Protein AF-A0A4Y4DTQ7-F1 (afdb_monomer_lite)

Radius of gyration: 25.12 Å; chains: 1; bounding box: 67×16×74 Å

Organism: Cellulosimicrobium cellulans (NCBI:txid1710)

Structure (mmCIF, N/CA/C/O backbone):
data_AF-A0A4Y4DTQ7-F1
#
_entry.id   AF-A0A4Y4DTQ7-F1
#
loop_
_atom_site.group_PDB
_atom_site.id
_atom_site.type_symbol
_atom_site.label_atom_id
_atom_site.label_alt_id
_atom_site.label_comp_id
_atom_site.label_asym_id
_atom_site.label_entity_id
_atom_site.label_seq_id
_atom_site.pdbx_PDB_ins_code
_atom_site.Cartn_x
_atom_site.Cartn_y
_atom_site.Cartn_z
_atom_site.occupancy
_atom_site.B_iso_or_equiv
_atom_site.auth_seq_id
_atom_site.auth_comp_id
_atom_site.auth_asym_id
_atom_site.auth_atom_id
_atom_site.pdbx_PDB_model_num
ATOM 1 N N . MET A 1 1 ? 40.931 -0.185 -42.969 1.00 50.06 1 MET A N 1
ATOM 2 C CA . MET A 1 1 ? 40.966 0.129 -41.524 1.00 50.06 1 MET A CA 1
ATOM 3 C C . MET A 1 1 ? 39.546 0.499 -41.108 1.00 50.06 1 MET A C 1
ATOM 5 O O . MET A 1 1 ? 39.091 1.592 -41.408 1.00 50.06 1 MET A O 1
ATOM 9 N N . ARG A 1 2 ? 38.780 -0.492 -40.632 1.00 57.50 2 ARG A N 1
ATOM 10 C CA . ARG A 1 2 ? 37.314 -0.449 -40.497 1.00 57.50 2 ARG A CA 1
ATOM 11 C C . ARG A 1 2 ? 36.953 0.276 -39.199 1.00 57.50 2 ARG A C 1
ATOM 13 O O . ARG A 1 2 ? 37.407 -0.132 -38.136 1.00 57.50 2 ARG A O 1
ATOM 20 N N . SER A 1 3 ? 36.175 1.348 -39.299 1.00 60.25 3 SER A N 1
ATOM 21 C CA . SER A 1 3 ? 35.633 2.082 -38.157 1.00 60.25 3 SER A CA 1
ATOM 22 C C . SER A 1 3 ? 34.783 1.145 -37.299 1.00 60.25 3 SER A C 1
ATOM 24 O O . SER A 1 3 ? 33.728 0.681 -37.739 1.00 60.25 3 SER A O 1
ATOM 26 N N . HIS A 1 4 ? 35.246 0.855 -36.084 1.00 54.28 4 HIS A N 1
ATOM 27 C CA . HIS A 1 4 ? 34.424 0.218 -35.065 1.00 54.28 4 HIS A CA 1
ATOM 28 C C . HIS A 1 4 ? 33.387 1.241 -34.601 1.00 54.28 4 HIS A C 1
ATOM 30 O O . HIS A 1 4 ? 33.696 2.166 -33.853 1.00 54.28 4 HIS A O 1
ATOM 36 N N . SER A 1 5 ? 32.168 1.102 -35.123 1.00 55.59 5 SER A N 1
ATOM 37 C CA . SER A 1 5 ? 31.014 1.907 -34.751 1.00 55.59 5 SER A CA 1
ATOM 38 C C . SER A 1 5 ? 30.774 1.845 -33.247 1.00 55.59 5 SER A C 1
ATOM 40 O O . SER A 1 5 ? 30.396 0.823 -32.679 1.00 55.59 5 SER A O 1
ATOM 42 N N . THR A 1 6 ? 30.955 2.999 -32.626 1.00 67.06 6 THR A N 1
ATOM 43 C CA . THR A 1 6 ? 30.363 3.395 -31.358 1.00 67.06 6 THR A CA 1
ATOM 44 C C . THR A 1 6 ? 28.834 3.374 -31.485 1.00 67.06 6 THR A C 1
ATOM 46 O O . THR A 1 6 ? 28.242 4.320 -31.998 1.00 67.06 6 THR A O 1
ATOM 49 N N . SER A 1 7 ? 28.168 2.301 -31.058 1.00 54.00 7 SER A N 1
ATOM 50 C CA . SER A 1 7 ? 26.707 2.307 -30.863 1.00 54.00 7 SER A CA 1
ATOM 51 C C . SER A 1 7 ? 26.267 1.218 -29.883 1.00 54.00 7 SER A C 1
ATOM 53 O O . SER A 1 7 ? 25.428 0.377 -30.175 1.00 54.00 7 SER A O 1
ATOM 55 N N . VAL A 1 8 ? 26.894 1.192 -28.708 1.00 59.81 8 VAL A N 1
ATOM 56 C CA . VAL A 1 8 ? 26.388 0.415 -27.558 1.00 59.81 8 VAL A CA 1
ATOM 57 C C . VAL A 1 8 ? 25.998 1.351 -26.399 1.00 59.81 8 VAL A C 1
ATOM 59 O O . VAL A 1 8 ? 25.353 0.936 -25.449 1.00 59.81 8 VAL A O 1
ATOM 62 N N . GLY A 1 9 ? 26.315 2.651 -26.495 1.00 57.31 9 GLY A N 1
ATOM 63 C CA . GLY A 1 9 ? 26.131 3.631 -25.415 1.00 57.31 9 GLY A CA 1
ATOM 64 C C . GLY A 1 9 ? 24.803 4.398 -25.396 1.00 57.31 9 GLY A C 1
ATOM 65 O O . GLY A 1 9 ? 24.585 5.174 -24.476 1.00 57.31 9 GLY A O 1
ATOM 66 N N . THR A 1 10 ? 23.918 4.215 -26.380 1.00 58.84 10 THR A N 1
ATOM 67 C CA . THR A 1 10 ? 22.598 4.888 -26.440 1.00 58.84 10 THR A CA 1
ATOM 68 C C . THR A 1 10 ? 21.417 3.924 -26.341 1.00 58.84 10 THR A C 1
ATOM 70 O O . THR A 1 10 ? 20.274 4.361 -26.276 1.00 58.84 10 THR A O 1
ATOM 73 N N . ALA A 1 11 ? 21.681 2.616 -26.289 1.00 55.88 11 ALA A N 1
ATOM 74 C CA . ALA A 1 11 ? 20.680 1.582 -26.036 1.00 55.88 11 ALA A CA 1
ATOM 75 C C . ALA A 1 11 ? 20.420 1.365 -24.531 1.00 55.88 11 ALA A C 1
ATOM 77 O O . ALA A 1 11 ? 19.854 0.345 -24.156 1.00 55.88 11 ALA A O 1
ATOM 78 N N . LEU A 1 12 ? 20.819 2.317 -23.676 1.00 64.62 12 LEU A N 1
ATOM 79 C CA . LEU A 1 12 ? 20.189 2.510 -22.370 1.00 64.62 12 LEU A CA 1
ATOM 80 C C . LEU A 1 12 ? 18.798 3.073 -22.652 1.00 64.62 12 LEU A C 1
ATOM 82 O O . LEU A 1 12 ? 18.601 4.261 -22.909 1.00 64.62 12 LEU A O 1
ATOM 86 N N . SER A 1 13 ? 17.880 2.128 -22.784 1.00 70.19 13 SER A N 1
ATOM 87 C CA . SER A 1 13 ? 16.599 2.251 -23.442 1.00 70.19 13 SER A CA 1
ATOM 88 C C . SER A 1 13 ? 15.671 3.072 -22.563 1.00 70.19 13 SER A C 1
ATOM 90 O O . SER A 1 13 ? 15.599 2.843 -21.360 1.00 70.19 13 SER A O 1
ATOM 92 N N . LEU A 1 14 ? 14.885 3.982 -23.145 1.00 81.88 14 LEU A N 1
ATOM 93 C CA . LEU A 1 14 ? 13.806 4.673 -22.421 1.00 81.88 14 LEU A CA 1
ATOM 94 C C . LEU A 1 14 ? 12.936 3.693 -21.616 1.00 81.88 14 LEU A C 1
ATOM 96 O O . LEU A 1 14 ? 12.406 4.054 -20.574 1.00 81.88 14 LEU A O 1
ATOM 100 N N . LYS A 1 15 ? 12.832 2.440 -22.072 1.00 83.81 15 LYS A N 1
ATOM 101 C CA . LYS A 1 15 ? 12.173 1.352 -21.349 1.00 83.81 15 LYS A CA 1
ATOM 102 C C . LYS A 1 15 ? 12.794 1.073 -19.979 1.00 83.81 15 LYS A C 1
ATOM 104 O O . LYS A 1 15 ? 12.041 0.982 -19.020 1.00 83.81 15 LYS A O 1
ATOM 109 N N . ASP A 1 16 ? 14.115 0.981 -19.880 1.00 86.81 16 ASP A N 1
ATOM 110 C CA . ASP A 1 16 ? 14.816 0.657 -18.631 1.00 86.81 16 ASP A CA 1
ATOM 111 C C . ASP A 1 16 ? 14.613 1.782 -17.608 1.00 86.81 16 ASP A C 1
ATOM 113 O O . ASP A 1 16 ? 14.205 1.541 -16.474 1.00 86.81 16 ASP A O 1
ATOM 117 N N . VAL A 1 17 ? 14.737 3.036 -18.061 1.00 88.94 17 VAL A N 1
ATOM 118 C CA . VAL A 1 17 ? 14.464 4.225 -17.237 1.00 88.94 17 VAL A CA 1
ATOM 119 C C . VAL A 1 17 ? 13.009 4.253 -16.758 1.00 88.94 17 VAL A C 1
ATOM 121 O O . VAL A 1 17 ? 12.742 4.552 -15.595 1.00 88.94 17 VAL A O 1
ATOM 124 N N . LEU A 1 18 ? 12.048 3.931 -17.629 1.00 89.88 18 LEU A N 1
ATOM 125 C CA . LEU A 1 18 ? 10.632 3.882 -17.256 1.00 89.88 18 LEU A CA 1
ATOM 126 C C . LEU A 1 18 ? 10.338 2.770 -16.240 1.00 89.88 18 LEU A C 1
ATOM 128 O O . LEU A 1 18 ? 9.538 2.984 -15.327 1.00 89.88 18 LEU A O 1
ATOM 132 N N . VAL A 1 19 ? 10.978 1.605 -16.372 1.00 91.06 19 VAL A N 1
ATOM 133 C CA . VAL A 1 19 ? 10.831 0.488 -15.428 1.00 91.06 19 VAL A CA 1
ATOM 134 C C . VAL A 1 19 ? 11.408 0.852 -14.061 1.00 91.06 19 VAL A C 1
ATOM 136 O O . VAL A 1 19 ? 10.746 0.617 -13.048 1.00 91.06 19 VAL A O 1
ATOM 139 N N . ASP A 1 20 ? 12.573 1.499 -14.019 1.00 92.19 20 ASP A N 1
ATOM 140 C CA . ASP A 1 20 ? 13.179 1.974 -12.773 1.00 92.19 20 ASP A CA 1
ATOM 141 C C . ASP A 1 20 ? 12.295 3.009 -12.068 1.00 92.19 20 ASP A C 1
ATOM 143 O O . ASP A 1 20 ? 12.028 2.895 -10.868 1.00 92.19 20 ASP A O 1
ATOM 147 N N . VAL A 1 21 ? 11.767 3.986 -12.813 1.00 93.00 21 VAL A N 1
ATOM 148 C CA . VAL A 1 21 ? 10.836 4.989 -12.272 1.00 93.00 21 VAL A CA 1
ATOM 149 C C . VAL A 1 21 ? 9.575 4.321 -11.719 1.00 93.00 21 VAL A C 1
ATOM 151 O O . VAL A 1 21 ? 9.166 4.614 -10.593 1.00 93.00 21 VAL A O 1
ATOM 154 N N . LEU A 1 22 ? 8.975 3.389 -12.466 1.00 93.75 22 LEU A N 1
ATOM 155 C CA . LEU A 1 22 ? 7.790 2.653 -12.021 1.00 93.75 22 LEU A CA 1
ATOM 156 C C . LEU A 1 22 ? 8.070 1.848 -10.744 1.00 93.75 22 LEU A C 1
ATOM 158 O O . LEU A 1 22 ? 7.262 1.863 -9.813 1.00 93.75 22 LEU A O 1
ATOM 162 N N . ARG A 1 23 ? 9.226 1.182 -10.672 1.00 93.19 23 ARG A N 1
ATOM 163 C CA . ARG A 1 23 ? 9.657 0.426 -9.494 1.00 93.19 23 ARG A CA 1
ATOM 164 C C . ARG A 1 23 ? 9.766 1.320 -8.264 1.00 93.19 23 ARG A C 1
ATOM 166 O O . ARG A 1 23 ? 9.228 0.963 -7.217 1.00 93.19 23 ARG A O 1
ATOM 173 N N . ILE A 1 24 ? 10.410 2.480 -8.394 1.00 94.75 24 ILE A N 1
ATOM 174 C CA . ILE A 1 24 ? 10.566 3.450 -7.300 1.00 94.75 24 ILE A CA 1
ATOM 175 C C . ILE A 1 24 ? 9.195 3.917 -6.800 1.00 94.75 24 ILE A C 1
ATOM 177 O O . ILE A 1 24 ? 8.949 3.907 -5.594 1.00 94.75 24 ILE A O 1
ATOM 181 N N . ILE A 1 25 ? 8.280 4.266 -7.709 1.00 95.25 25 ILE A N 1
ATOM 182 C CA . ILE A 1 25 ? 6.922 4.704 -7.355 1.00 95.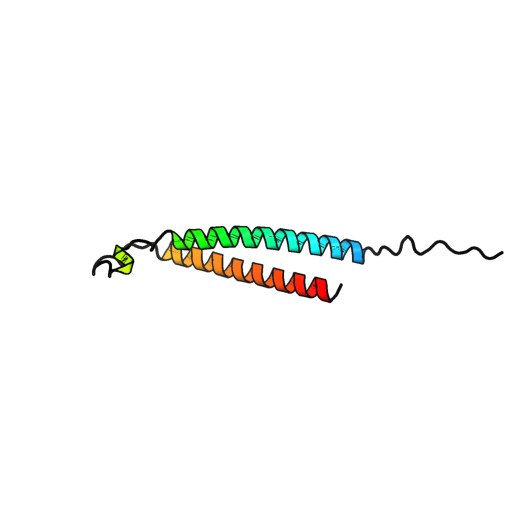25 25 ILE A CA 1
ATOM 183 C C . ILE A 1 25 ? 6.185 3.614 -6.570 1.00 95.25 25 ILE A C 1
ATOM 185 O O . ILE A 1 25 ? 5.641 3.888 -5.499 1.00 95.25 25 ILE A O 1
ATOM 189 N N . LEU A 1 26 ? 6.189 2.375 -7.0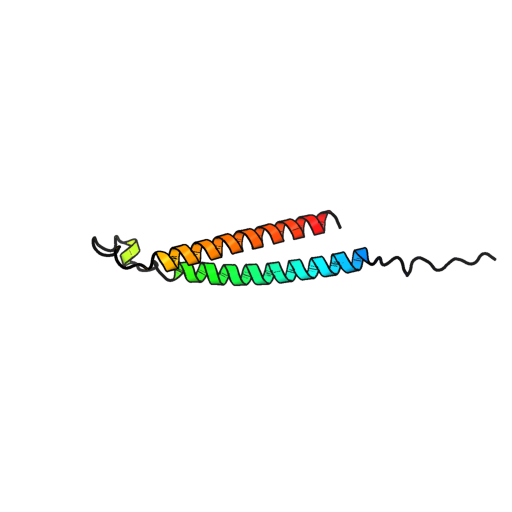67 1.00 92.88 26 LEU A N 1
ATOM 190 C CA . LEU A 1 26 ? 5.534 1.252 -6.397 1.00 92.88 26 LEU A CA 1
ATOM 191 C C . LEU A 1 26 ? 6.142 0.974 -5.014 1.00 92.88 26 LEU A C 1
ATOM 193 O O . LEU A 1 26 ? 5.415 0.669 -4.071 1.00 92.88 26 LEU A O 1
ATOM 197 N N . GLN A 1 27 ? 7.460 1.113 -4.869 1.00 94.56 27 GLN A N 1
ATOM 198 C CA . GLN A 1 27 ? 8.164 0.875 -3.611 1.00 94.56 27 GLN A CA 1
ATOM 199 C C . GLN A 1 27 ? 7.857 1.957 -2.564 1.00 94.56 27 GLN A C 1
ATOM 201 O O . GLN A 1 27 ? 7.582 1.630 -1.409 1.00 94.56 27 GLN A O 1
ATOM 206 N N . ILE A 1 28 ? 7.813 3.233 -2.969 1.00 96.00 28 ILE A N 1
ATOM 207 C CA . ILE A 1 28 ? 7.362 4.341 -2.109 1.00 96.00 28 ILE A CA 1
ATOM 208 C C . ILE A 1 28 ? 5.911 4.113 -1.675 1.00 96.00 28 ILE A C 1
ATOM 210 O O . ILE A 1 28 ? 5.585 4.234 -0.492 1.00 96.00 28 ILE A O 1
ATOM 214 N N . LEU A 1 29 ? 5.044 3.745 -2.620 1.00 93.25 29 LEU A N 1
ATOM 215 C CA . LEU A 1 29 ? 3.633 3.503 -2.347 1.00 93.25 29 LEU A CA 1
ATOM 216 C C . LEU A 1 29 ? 3.437 2.325 -1.381 1.00 93.25 29 LEU A C 1
ATOM 218 O O . LEU A 1 29 ? 2.607 2.415 -0.477 1.00 93.25 29 LEU A O 1
ATOM 222 N N . LEU A 1 30 ? 4.232 1.260 -1.502 1.00 94.38 30 LEU A N 1
ATOM 223 C CA . LEU A 1 30 ? 4.223 0.117 -0.586 1.00 94.38 30 LEU A CA 1
ATOM 224 C C . LEU A 1 30 ? 4.606 0.514 0.844 1.00 94.38 30 LEU A C 1
ATOM 226 O O . LEU A 1 30 ? 3.921 0.133 1.793 1.00 94.38 30 LEU A O 1
ATOM 230 N N . VAL A 1 31 ? 5.671 1.302 1.014 1.00 95.56 31 VAL A N 1
ATOM 231 C CA . VAL A 1 31 ? 6.113 1.754 2.344 1.00 95.56 31 VAL A CA 1
ATOM 232 C C . VAL A 1 31 ? 5.064 2.667 2.983 1.00 95.56 31 VAL A C 1
ATOM 234 O O . VAL A 1 31 ? 4.693 2.458 4.140 1.00 95.56 31 VAL A O 1
ATOM 237 N N . LEU A 1 32 ? 4.532 3.633 2.226 1.00 94.69 32 LEU A N 1
ATOM 238 C CA . LEU A 1 32 ? 3.485 4.539 2.706 1.00 94.69 32 LEU A CA 1
ATOM 239 C C . LEU A 1 32 ? 2.219 3.783 3.113 1.00 94.69 32 LEU A C 1
ATOM 241 O O . LEU A 1 32 ? 1.703 3.990 4.211 1.00 94.69 32 LEU A O 1
ATOM 245 N N . THR A 1 33 ? 1.732 2.884 2.256 1.00 91.12 33 THR A N 1
ATOM 246 C CA . THR A 1 33 ? 0.526 2.096 2.544 1.00 91.12 33 THR A CA 1
ATOM 247 C C . THR A 1 33 ? 0.733 1.152 3.726 1.00 91.12 33 THR A C 1
ATOM 249 O O . THR A 1 33 ? -0.172 1.037 4.547 1.00 91.12 33 THR A O 1
ATOM 252 N N . SER A 1 34 ? 1.921 0.563 3.897 1.00 91.06 34 SER A N 1
ATOM 253 C CA . SER A 1 34 ? 2.258 -0.271 5.061 1.00 91.06 34 SER A CA 1
ATOM 254 C C . SER A 1 34 ? 2.253 0.521 6.376 1.00 91.06 34 SER A C 1
ATOM 256 O O . SER A 1 34 ? 1.693 0.067 7.378 1.00 91.06 34 SER A O 1
ATOM 258 N N . GLY A 1 35 ? 2.859 1.713 6.391 1.00 92.75 35 GLY A N 1
ATOM 259 C CA . GLY A 1 35 ? 2.861 2.585 7.570 1.00 92.75 35 GLY A CA 1
ATOM 260 C C . GLY A 1 35 ? 1.452 3.062 7.927 1.00 92.75 35 GLY A C 1
ATOM 261 O O . GLY A 1 35 ? 1.040 2.993 9.086 1.00 92.75 35 GLY A O 1
ATOM 262 N N . PHE A 1 36 ? 0.679 3.462 6.915 1.00 90.94 36 PHE A N 1
ATOM 263 C CA . PHE A 1 36 ? -0.708 3.882 7.084 1.00 90.94 36 PHE A CA 1
ATOM 264 C C . PHE A 1 36 ? -1.589 2.739 7.606 1.00 90.94 36 PHE A C 1
ATOM 266 O O . PHE A 1 36 ? -2.285 2.917 8.600 1.00 90.94 36 PHE A O 1
ATOM 273 N N . LEU A 1 37 ? -1.499 1.537 7.022 1.00 90.12 37 LEU A N 1
ATOM 274 C CA . LEU A 1 37 ? -2.201 0.341 7.506 1.00 90.12 37 LEU A CA 1
ATOM 275 C C . LEU A 1 37 ? -1.876 0.027 8.963 1.00 90.12 37 LEU A C 1
ATOM 277 O O . LEU A 1 37 ? -2.782 -0.278 9.732 1.00 90.12 37 LEU A O 1
ATOM 281 N N . THR A 1 38 ? -0.610 0.146 9.361 1.00 90.62 38 THR A N 1
ATOM 282 C CA . THR A 1 38 ? -0.200 -0.083 10.753 1.00 90.62 38 THR A CA 1
ATOM 283 C C . THR A 1 38 ? -0.904 0.893 11.701 1.00 90.62 38 THR A C 1
ATOM 285 O O . THR A 1 38 ? -1.500 0.463 12.687 1.00 90.62 38 THR A O 1
ATOM 288 N N . LEU A 1 39 ? -0.923 2.191 11.375 1.00 89.38 39 LEU A N 1
ATOM 289 C CA . LEU A 1 39 ? -1.669 3.203 12.138 1.00 89.38 39 LEU A CA 1
ATOM 290 C C . LEU A 1 39 ? -3.174 2.908 12.180 1.00 89.38 39 LEU A C 1
ATOM 292 O O . LEU A 1 39 ? -3.789 2.964 13.247 1.00 89.38 39 LEU A O 1
ATOM 296 N N . LEU A 1 40 ? -3.764 2.559 11.034 1.00 86.88 40 LEU A N 1
ATOM 297 C CA . LEU A 1 40 ? -5.187 2.238 10.915 1.00 86.88 40 LEU A CA 1
ATOM 298 C C . LEU A 1 40 ? -5.560 1.033 11.779 1.00 86.88 40 LEU A C 1
ATOM 300 O O . LEU A 1 40 ? -6.572 1.069 12.477 1.00 86.88 40 LEU A O 1
ATOM 304 N N . VAL A 1 41 ? -4.741 -0.018 11.776 1.00 86.25 41 VAL A N 1
ATOM 305 C CA . VAL A 1 41 ? -4.950 -1.220 12.593 1.00 86.25 41 VAL A CA 1
ATOM 306 C C . VAL A 1 41 ? -4.788 -0.912 14.082 1.00 86.25 41 VAL A C 1
ATOM 308 O O . VAL A 1 41 ? -5.598 -1.373 14.885 1.00 86.25 41 VAL A O 1
ATOM 311 N N . LEU A 1 42 ? -3.808 -0.093 14.477 1.00 86.00 42 LEU A N 1
ATOM 312 C CA . LEU A 1 42 ? -3.661 0.321 15.878 1.00 86.00 42 LEU A CA 1
ATOM 313 C C . LEU A 1 42 ? -4.874 1.119 16.370 1.00 86.00 42 LEU A C 1
ATOM 315 O O . LEU A 1 42 ? -5.349 0.890 17.482 1.00 86.00 42 LEU A O 1
ATOM 319 N N . MET A 1 43 ? -5.443 1.972 15.519 1.00 84.12 43 MET A N 1
ATOM 320 C CA . MET A 1 43 ? -6.675 2.700 15.825 1.00 84.12 43 MET A CA 1
ATOM 321 C C . MET A 1 43 ? -7.884 1.765 16.047 1.00 84.12 43 MET A C 1
ATOM 323 O O . MET A 1 43 ? -8.784 2.121 16.803 1.00 84.1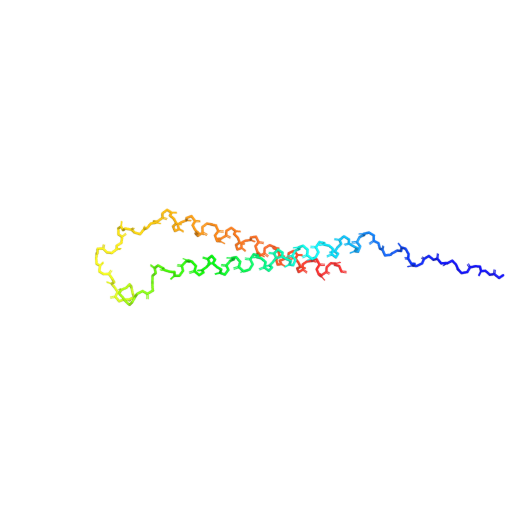2 43 MET A O 1
ATOM 327 N N . HIS A 1 44 ? -7.888 0.542 15.490 1.00 75.94 44 HIS A N 1
ATOM 328 C CA . HIS A 1 44 ? -8.915 -0.474 15.789 1.00 75.94 44 HIS A CA 1
ATOM 329 C C . HIS A 1 44 ? -8.758 -1.104 17.187 1.00 75.94 44 HIS A C 1
ATOM 331 O O . HIS A 1 44 ? -9.738 -1.578 17.758 1.00 75.94 44 HIS A O 1
ATOM 337 N N . LYS A 1 45 ? -7.548 -1.126 17.767 1.00 61.59 45 LYS A N 1
ATOM 338 C CA . LYS A 1 45 ? -7.266 -1.758 19.073 1.00 61.59 45 LYS A CA 1
ATOM 339 C C . LYS A 1 45 ? -7.610 -0.880 20.282 1.00 61.59 45 LYS A C 1
ATOM 341 O O . LYS A 1 45 ? -7.651 -1.391 21.397 1.00 61.59 45 LYS A O 1
ATOM 346 N N . GLY A 1 46 ? -7.906 0.404 20.083 1.00 61.75 46 GLY A N 1
ATOM 347 C CA . GLY A 1 46 ? -8.156 1.357 21.171 1.00 61.75 46 GLY A CA 1
ATOM 348 C C . GLY A 1 46 ? -9.469 1.184 21.951 1.00 61.75 46 GLY A C 1
ATOM 349 O O . GLY A 1 46 ? -9.678 1.931 22.901 1.00 61.75 46 GLY A O 1
ATOM 350 N N . LYS A 1 47 ? -10.363 0.248 21.583 1.00 62.62 47 LYS A N 1
ATOM 351 C CA . LYS A 1 47 ? -11.757 0.242 22.081 1.00 62.62 47 LYS A CA 1
ATOM 352 C C . LYS A 1 47 ? -12.261 -1.030 22.781 1.00 62.62 47 LYS A C 1
ATOM 354 O O . LYS A 1 47 ? -13.449 -1.100 23.062 1.00 62.62 47 LYS A O 1
ATOM 359 N N . GLY A 1 48 ? -11.403 -2.010 23.088 1.00 63.12 48 GLY A N 1
ATOM 360 C CA . GLY A 1 48 ? -11.846 -3.278 23.710 1.00 63.12 48 GLY A CA 1
ATOM 361 C C . GLY A 1 48 ? -10.809 -3.991 24.583 1.00 63.12 48 GLY A C 1
ATOM 362 O O . GLY A 1 48 ? -10.760 -5.216 24.603 1.00 63.12 48 GLY A O 1
ATOM 363 N N . GLY A 1 49 ? -9.916 -3.245 25.239 1.00 65.00 49 GLY A N 1
ATOM 364 C CA . GLY A 1 49 ? -8.768 -3.804 25.971 1.00 65.00 49 GLY A CA 1
ATOM 365 C C . GLY A 1 49 ? -8.923 -3.912 27.493 1.00 65.00 49 GLY A C 1
ATOM 366 O O . GLY A 1 49 ? -7.938 -4.191 28.170 1.00 65.00 49 GLY A O 1
ATOM 367 N N . GLY A 1 50 ? -10.100 -3.630 28.058 1.00 70.75 50 GLY A N 1
ATOM 368 C CA . GLY A 1 50 ? -10.303 -3.677 29.507 1.00 70.75 50 GLY A CA 1
ATOM 369 C C . GLY A 1 50 ? -10.533 -5.100 30.020 1.00 70.75 50 GLY A C 1
ATOM 370 O O . GLY A 1 50 ? -11.256 -5.872 29.396 1.00 70.75 50 GLY A O 1
ATOM 371 N N . LEU A 1 51 ? -10.006 -5.425 31.209 1.00 68.94 51 LEU A N 1
ATOM 372 C CA . LEU A 1 51 ? -10.295 -6.693 31.900 1.00 68.94 51 LEU A CA 1
ATOM 373 C C . LEU A 1 51 ? -11.811 -6.922 32.048 1.00 68.94 51 LEU A C 1
ATOM 375 O O . LEU A 1 51 ? -12.268 -8.046 31.914 1.00 68.94 51 LEU A O 1
ATOM 379 N N . SER A 1 52 ? -12.600 -5.858 32.234 1.00 69.81 52 SER A N 1
ATOM 380 C CA . SER A 1 52 ? -14.070 -5.910 32.277 1.00 69.81 52 SER A CA 1
ATOM 381 C C . SER A 1 52 ? -14.681 -6.528 31.016 1.00 69.81 52 SER A C 1
ATOM 383 O O . SER A 1 52 ? -15.513 -7.418 31.132 1.00 69.81 52 SER A O 1
ATOM 385 N N . ASP A 1 53 ? -14.248 -6.128 29.818 1.00 71.56 53 ASP A N 1
ATOM 386 C CA . ASP A 1 53 ? -14.777 -6.691 28.566 1.00 71.56 53 ASP A CA 1
ATOM 387 C C . ASP A 1 53 ? -14.314 -8.144 28.361 1.00 71.56 53 ASP A C 1
ATOM 389 O O . ASP A 1 53 ? -15.027 -8.946 27.762 1.00 71.56 53 ASP A O 1
ATOM 393 N N . MET A 1 54 ? -13.153 -8.510 28.921 1.00 70.81 54 MET A N 1
ATOM 394 C CA . MET A 1 54 ? -12.616 -9.878 28.893 1.00 70.81 54 MET A CA 1
ATOM 395 C C . MET A 1 54 ? -13.235 -10.802 29.960 1.00 70.81 54 MET A C 1
ATOM 397 O O . MET A 1 54 ? -13.259 -12.015 29.766 1.00 70.81 54 MET A O 1
ATOM 401 N N . PHE A 1 55 ? -13.763 -10.249 31.057 1.00 73.25 55 PHE A N 1
ATOM 402 C CA . PHE A 1 55 ? -14.396 -10.974 32.170 1.00 73.25 55 PHE A CA 1
ATOM 403 C C . PHE A 1 55 ? -15.932 -10.873 32.179 1.00 73.25 55 PHE A C 1
ATOM 405 O O . PHE A 1 55 ? -16.564 -11.113 33.205 1.00 73.25 55 PHE A O 1
ATOM 412 N N . GLY A 1 56 ? -16.554 -10.574 31.036 1.00 74.06 56 GLY A N 1
ATOM 413 C CA . GLY A 1 56 ? -18.014 -10.614 30.899 1.00 74.06 56 GLY A CA 1
ATOM 414 C C . GLY A 1 56 ? -18.713 -9.302 31.249 1.00 74.06 56 GLY A C 1
ATOM 415 O O . GLY A 1 56 ? -19.762 -9.323 31.893 1.00 74.06 56 GLY A O 1
ATOM 416 N N . GLY A 1 57 ? -18.128 -8.176 30.823 1.00 72.31 57 GLY A N 1
ATOM 417 C CA . GLY A 1 57 ? -18.630 -6.810 30.985 1.00 72.31 57 GLY A CA 1
ATOM 418 C C . GLY A 1 57 ? -20.149 -6.755 30.864 1.00 72.31 57 GLY A C 1
ATOM 419 O O . GLY A 1 57 ? -20.698 -7.017 29.798 1.00 72.31 57 GLY A O 1
ATOM 420 N N . GLY A 1 58 ? -20.800 -6.483 31.999 1.00 64.69 58 GLY A N 1
ATOM 421 C CA . GLY A 1 58 ? -22.170 -6.893 32.308 1.00 64.69 58 GLY A CA 1
ATOM 422 C C . GLY A 1 58 ? -23.255 -6.552 31.285 1.00 64.69 58 GLY A C 1
ATOM 423 O O . GLY A 1 58 ? -23.076 -5.738 30.386 1.00 64.69 58 GLY A O 1
ATOM 424 N N . ILE A 1 59 ? -24.425 -7.154 31.516 1.00 54.94 59 ILE A N 1
ATOM 425 C CA . ILE A 1 59 ? -25.684 -7.214 30.736 1.00 54.94 59 ILE A CA 1
ATOM 426 C C . ILE A 1 59 ? -26.196 -5.877 30.118 1.00 54.94 59 ILE A C 1
ATOM 428 O O . ILE A 1 59 ? -27.169 -5.878 29.373 1.00 54.94 59 ILE A O 1
ATOM 432 N N . SER A 1 60 ? -25.535 -4.740 30.348 1.00 55.53 60 SER A N 1
ATOM 433 C CA . SER A 1 60 ? -25.909 -3.401 29.862 1.00 55.53 60 SER A CA 1
ATOM 434 C C . SER A 1 60 ? -24.844 -2.695 28.987 1.00 55.53 60 SER A C 1
ATOM 436 O O . SER A 1 60 ? -25.040 -1.561 28.559 1.00 55.53 60 SER A O 1
ATOM 438 N N . SER A 1 61 ? -23.695 -3.314 28.695 1.00 55.47 61 SER A N 1
ATOM 439 C CA . SER A 1 61 ? -22.541 -2.623 28.076 1.00 55.47 61 SER A CA 1
ATOM 440 C C . SER A 1 61 ? -22.598 -2.446 26.542 1.00 55.47 61 SER A C 1
ATOM 442 O O . SER A 1 61 ? -21.744 -1.771 25.968 1.00 55.47 61 SER A O 1
ATOM 444 N N . SER A 1 62 ? -23.608 -2.979 25.844 1.00 55.47 62 SER A N 1
ATOM 445 C CA . SER A 1 62 ? -23.611 -3.076 24.371 1.00 55.47 62 SER A CA 1
ATOM 446 C C . SER A 1 62 ? -24.399 -2.002 23.599 1.00 55.47 62 SER A C 1
ATOM 448 O O . SER A 1 62 ? -24.498 -2.102 22.377 1.00 55.47 62 SER A O 1
ATOM 450 N N . VAL A 1 63 ? -24.939 -0.956 24.240 1.00 51.2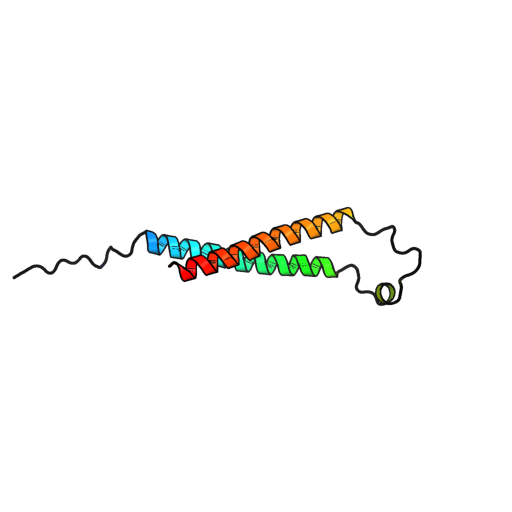8 63 VAL A N 1
ATOM 451 C CA . VAL A 1 63 ? -25.895 -0.039 23.562 1.00 51.28 63 VAL A CA 1
ATOM 452 C C . VAL A 1 63 ? -25.292 1.308 23.112 1.00 51.28 63 VAL A C 1
ATOM 454 O O . VAL A 1 63 ? -25.942 2.069 22.403 1.00 51.28 63 VAL A O 1
ATOM 457 N N . GLY A 1 64 ? -24.028 1.609 23.427 1.00 58.66 64 GLY A N 1
ATOM 458 C CA . GLY A 1 64 ? -23.442 2.937 23.147 1.00 58.66 64 GLY A CA 1
ATOM 459 C C . GLY A 1 64 ? -22.269 2.987 22.166 1.00 58.66 64 GLY A C 1
ATOM 460 O O . GLY A 1 64 ? -21.790 4.071 21.842 1.00 58.66 64 GLY A O 1
ATOM 461 N N . SER A 1 65 ? -21.758 1.844 21.708 1.00 58.31 65 SER A N 1
ATOM 462 C CA . SER A 1 65 ? -20.551 1.809 20.878 1.00 58.31 65 SER A CA 1
ATOM 463 C C . SER A 1 65 ? -20.867 2.280 19.457 1.00 58.31 65 SER A C 1
ATOM 465 O O . SER A 1 65 ? -21.703 1.693 18.778 1.00 58.31 65 SER A O 1
ATOM 467 N N . SER A 1 66 ? -20.197 3.347 19.019 1.00 60.31 66 SER A N 1
ATOM 468 C CA . SER A 1 66 ? -20.307 4.070 17.743 1.00 60.31 66 SER A CA 1
ATOM 469 C C . SER A 1 66 ? -20.199 3.190 16.480 1.00 60.31 66 SER A C 1
ATOM 471 O O . SER A 1 66 ? -19.256 3.317 15.697 1.00 60.31 66 SER A O 1
ATOM 473 N N . GLY A 1 67 ? -21.170 2.305 16.246 1.00 64.94 67 GLY A N 1
ATOM 474 C CA . GLY A 1 67 ? -21.095 1.257 15.229 1.00 64.94 67 GLY A CA 1
ATOM 475 C C . GLY A 1 67 ? -20.924 1.793 13.810 1.00 64.94 67 GLY A C 1
ATOM 476 O O . GLY A 1 67 ? -20.343 1.119 12.969 1.00 64.94 67 GLY A O 1
ATOM 477 N N . VAL A 1 68 ? -21.366 3.020 13.525 1.00 72.69 68 VAL A N 1
ATOM 478 C CA . VAL A 1 68 ? -21.171 3.646 12.208 1.00 72.69 68 VAL A CA 1
ATOM 479 C C . VAL A 1 68 ? -19.708 4.033 11.980 1.00 72.69 68 VAL A C 1
ATOM 481 O O . VAL A 1 68 ? -19.166 3.738 10.915 1.00 72.69 68 VAL A O 1
ATOM 484 N N . ALA A 1 69 ? -19.051 4.630 12.980 1.00 74.44 69 ALA A N 1
ATOM 485 C CA . ALA A 1 69 ? -17.639 4.999 12.893 1.00 74.44 69 ALA A CA 1
ATOM 486 C C . ALA A 1 69 ? -16.752 3.752 12.778 1.00 74.44 69 ALA A C 1
ATOM 488 O O . ALA A 1 69 ? -15.868 3.706 11.931 1.00 74.44 69 ALA A O 1
ATOM 489 N N . GLU A 1 70 ? -17.056 2.706 13.546 1.00 79.62 70 GLU A N 1
ATOM 490 C CA . GLU A 1 70 ? -16.333 1.428 13.510 1.00 79.62 70 GLU A CA 1
ATOM 491 C C . GLU A 1 70 ? -16.474 0.706 12.170 1.00 79.62 70 GLU A C 1
ATOM 493 O O . GLU A 1 70 ? -15.493 0.263 11.574 1.00 79.62 70 GLU A O 1
ATOM 498 N N . ARG A 1 71 ? -17.704 0.630 11.650 1.00 82.38 71 ARG A N 1
ATOM 499 C CA . ARG A 1 71 ? -17.968 0.014 10.347 1.00 82.38 71 ARG A CA 1
ATOM 500 C C . ARG A 1 71 ? -17.290 0.786 9.219 1.00 82.38 71 ARG A C 1
ATOM 502 O O . ARG A 1 71 ? -16.855 0.158 8.258 1.00 82.38 71 ARG A O 1
ATOM 509 N N . ASN A 1 72 ? -17.211 2.114 9.315 1.00 86.81 72 ASN A N 1
ATOM 510 C CA . ASN A 1 72 ? -16.518 2.933 8.323 1.00 86.81 72 ASN A CA 1
ATOM 511 C C . ASN A 1 72 ? -14.996 2.720 8.395 1.00 86.81 72 ASN A C 1
ATOM 513 O O . ASN A 1 72 ? -14.377 2.407 7.380 1.00 86.81 72 ASN A O 1
ATOM 517 N N . LEU A 1 73 ? -14.418 2.759 9.601 1.00 85.81 73 LEU A N 1
ATOM 518 C CA . LEU A 1 73 ? -12.994 2.501 9.833 1.00 85.81 73 LEU A CA 1
ATOM 519 C C . LEU A 1 73 ? -12.557 1.154 9.240 1.00 85.81 73 LEU A C 1
ATOM 521 O O . LEU A 1 73 ? -11.575 1.090 8.505 1.00 85.81 73 LEU A O 1
ATOM 525 N N . ASN A 1 74 ? -13.339 0.100 9.492 1.00 89.12 74 ASN A N 1
ATOM 526 C CA . ASN A 1 74 ? -13.053 -1.238 8.989 1.00 89.12 74 ASN A CA 1
ATOM 527 C C . ASN A 1 74 ? -13.097 -1.297 7.454 1.00 89.12 74 ASN A C 1
ATOM 529 O O . ASN A 1 74 ? -12.225 -1.898 6.832 1.00 89.12 74 ASN A O 1
ATOM 533 N N . ARG A 1 75 ? -14.076 -0.637 6.816 1.00 91.19 75 ARG A N 1
ATOM 534 C CA . ARG A 1 75 ? -14.151 -0.580 5.344 1.00 91.19 75 ARG A CA 1
ATOM 535 C C . ARG A 1 75 ? -12.936 0.117 4.744 1.00 91.19 75 ARG A C 1
ATOM 537 O O . ARG A 1 75 ? -12.387 -0.384 3.767 1.00 91.19 75 ARG A O 1
ATOM 544 N N . ILE A 1 76 ? -12.508 1.235 5.332 1.00 90.75 76 ILE A N 1
ATOM 545 C CA . ILE A 1 76 ? -11.324 1.969 4.873 1.00 90.75 76 ILE A CA 1
ATOM 546 C C . ILE A 1 76 ? -10.073 1.098 5.038 1.00 90.75 76 ILE A C 1
ATOM 548 O O . ILE A 1 76 ? -9.308 0.962 4.086 1.00 90.75 76 ILE A O 1
ATOM 552 N N . THR A 1 77 ? -9.889 0.442 6.187 1.00 91.81 77 THR A N 1
ATOM 553 C CA . THR A 1 77 ? -8.741 -0.451 6.414 1.00 91.81 77 THR A CA 1
ATOM 554 C C . THR A 1 77 ? -8.711 -1.611 5.430 1.00 91.81 77 THR A C 1
ATOM 556 O O . THR A 1 77 ? -7.660 -1.882 4.857 1.00 91.81 77 THR A O 1
ATOM 559 N N . VAL A 1 78 ? -9.846 -2.274 5.187 1.00 93.56 78 VAL A N 1
ATOM 560 C CA . VAL A 1 78 ? -9.918 -3.379 4.219 1.00 93.56 78 VAL A CA 1
ATOM 561 C C . VAL A 1 78 ? -9.605 -2.887 2.805 1.00 93.56 78 VAL A C 1
ATOM 563 O O . VAL A 1 78 ? -8.825 -3.526 2.104 1.00 93.56 78 VAL A O 1
ATOM 566 N N . ALA A 1 79 ? -10.142 -1.736 2.392 1.00 93.12 79 ALA A N 1
ATOM 567 C CA . ALA A 1 79 ? -9.829 -1.152 1.090 1.00 93.12 79 ALA A CA 1
ATOM 568 C C . ALA A 1 79 ? -8.323 -0.864 0.941 1.00 93.12 79 ALA A C 1
ATOM 570 O O . ALA A 1 79 ? -7.718 -1.245 -0.060 1.00 93.12 79 ALA A O 1
ATOM 571 N N . PHE A 1 80 ? -7.695 -0.269 1.960 1.00 92.25 80 PHE A N 1
ATOM 572 C CA . PHE A 1 80 ? -6.250 -0.025 1.969 1.00 92.25 80 PHE A CA 1
ATOM 573 C C . PHE A 1 80 ? -5.428 -1.319 1.977 1.00 92.25 80 PHE A C 1
ATOM 575 O O . PHE A 1 80 ? -4.426 -1.396 1.270 1.00 92.25 80 PHE A O 1
ATOM 582 N N . ALA A 1 81 ? -5.854 -2.342 2.722 1.00 93.50 81 ALA A N 1
ATOM 583 C CA . ALA A 1 81 ? -5.189 -3.644 2.765 1.00 93.50 81 ALA A CA 1
ATOM 584 C C . ALA A 1 81 ? -5.185 -4.324 1.389 1.00 93.50 81 ALA A C 1
ATOM 586 O O . ALA A 1 81 ? -4.168 -4.884 0.982 1.00 93.50 81 ALA A O 1
ATOM 587 N N . LEU A 1 82 ? -6.293 -4.228 0.646 1.00 95.75 82 LEU A N 1
ATOM 588 C CA . LEU A 1 82 ? -6.380 -4.742 -0.721 1.00 95.75 82 LEU A CA 1
ATOM 589 C C . LEU A 1 82 ? -5.436 -3.995 -1.667 1.00 95.75 82 LEU A C 1
ATOM 591 O O . LEU A 1 82 ? -4.693 -4.636 -2.407 1.00 95.75 82 LEU A O 1
ATOM 595 N N . VAL A 1 83 ? -5.415 -2.658 -1.621 1.00 93.56 83 VAL A N 1
ATOM 596 C CA . VAL A 1 83 ? -4.491 -1.850 -2.439 1.00 93.56 83 VAL A CA 1
ATOM 597 C C . VAL A 1 83 ? -3.037 -2.204 -2.125 1.00 93.56 83 VAL A C 1
ATOM 599 O O . VAL A 1 83 ? -2.254 -2.452 -3.039 1.00 93.56 83 VAL A O 1
ATOM 602 N N . TRP A 1 84 ? -2.683 -2.295 -0.844 1.00 94.94 84 TRP A N 1
ATOM 603 C CA . TRP A 1 84 ? -1.348 -2.694 -0.398 1.00 94.94 84 TRP A CA 1
ATOM 604 C C . TRP A 1 84 ? -0.950 -4.083 -0.922 1.00 94.94 84 TRP A C 1
ATOM 606 O O . TRP A 1 84 ? 0.140 -4.243 -1.473 1.00 94.94 84 TRP A O 1
ATOM 616 N N . ALA A 1 85 ? -1.846 -5.071 -0.839 1.00 95.62 85 ALA A N 1
ATOM 617 C CA . ALA A 1 85 ? -1.594 -6.416 -1.355 1.00 95.62 85 ALA A CA 1
ATOM 618 C C . ALA A 1 85 ? -1.394 -6.431 -2.881 1.00 95.62 85 ALA A C 1
ATOM 620 O O . ALA A 1 85 ? -0.478 -7.086 -3.379 1.00 95.62 85 ALA A O 1
ATOM 621 N N . VAL A 1 86 ? -2.200 -5.673 -3.633 1.00 96.44 86 VAL A N 1
ATOM 622 C CA . VAL A 1 86 ? -2.043 -5.535 -5.092 1.00 96.44 86 VAL A CA 1
ATOM 623 C C . VAL A 1 86 ? -0.674 -4.953 -5.442 1.00 96.44 86 VAL A C 1
ATOM 625 O O . VAL A 1 86 ? -0.016 -5.442 -6.356 1.00 96.44 86 VAL A O 1
ATOM 628 N N . VAL A 1 87 ? -0.205 -3.952 -4.697 1.00 94.25 87 VAL A N 1
ATOM 629 C CA . VAL A 1 87 ? 1.097 -3.306 -4.934 1.00 94.25 87 VAL A CA 1
ATOM 630 C C . VAL A 1 87 ? 2.253 -4.276 -4.700 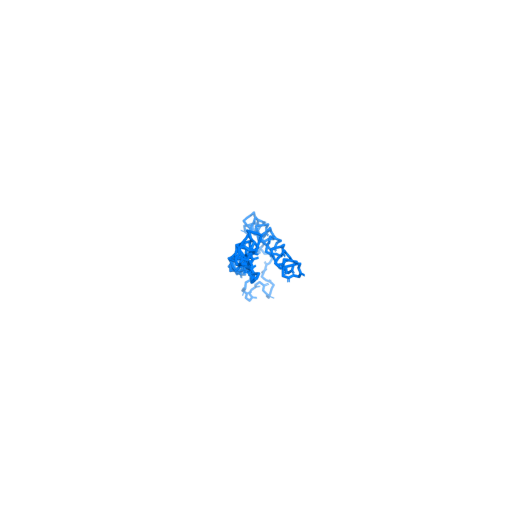1.00 94.25 87 VAL A C 1
ATOM 632 O O . VAL A 1 87 ? 3.194 -4.295 -5.492 1.00 94.25 87 VAL A O 1
ATOM 635 N N . ILE A 1 88 ? 2.164 -5.130 -3.674 1.00 94.31 88 ILE A N 1
ATOM 636 C CA . ILE A 1 88 ? 3.132 -6.215 -3.443 1.00 94.31 88 ILE A CA 1
ATOM 637 C C . ILE A 1 88 ? 3.189 -7.156 -4.646 1.00 94.31 88 ILE A C 1
ATOM 639 O O . ILE A 1 88 ? 4.275 -7.467 -5.135 1.00 94.31 88 ILE A O 1
ATOM 643 N N . VAL A 1 89 ? 2.029 -7.600 -5.138 1.00 96.06 89 VAL A N 1
ATOM 644 C CA . VAL A 1 89 ? 1.956 -8.516 -6.283 1.00 96.06 89 VAL A CA 1
ATOM 645 C C . VAL A 1 89 ? 2.526 -7.859 -7.540 1.00 96.06 89 VAL A C 1
ATOM 647 O O . VAL A 1 89 ? 3.332 -8.477 -8.231 1.00 96.06 89 VAL A O 1
ATOM 650 N N . LEU A 1 90 ? 2.170 -6.602 -7.820 1.00 92.62 90 LEU A N 1
ATOM 651 C CA . LEU A 1 90 ? 2.695 -5.854 -8.964 1.00 92.62 90 LEU A CA 1
ATOM 652 C C . LEU A 1 90 ? 4.216 -5.693 -8.899 1.00 92.62 90 LEU A C 1
ATOM 654 O O . LEU A 1 90 ? 4.881 -5.916 -9.907 1.00 92.62 90 LEU A O 1
ATOM 658 N N . LEU A 1 91 ? 4.774 -5.368 -7.729 1.00 92.50 91 LEU A N 1
ATOM 659 C CA . LEU A 1 91 ? 6.225 -5.319 -7.531 1.00 92.50 91 LEU A CA 1
ATOM 660 C C . LEU A 1 91 ? 6.878 -6.678 -7.772 1.00 92.50 91 LEU A C 1
ATOM 662 O O . LEU A 1 91 ? 7.866 -6.748 -8.497 1.00 92.50 91 LEU A O 1
ATOM 666 N N . GLY A 1 92 ? 6.314 -7.756 -7.222 1.00 92.25 92 GLY A N 1
ATOM 667 C CA . GLY A 1 92 ? 6.838 -9.107 -7.421 1.00 92.25 92 GLY A CA 1
ATOM 668 C C . GLY A 1 92 ? 6.810 -9.544 -8.889 1.00 92.25 92 GLY A C 1
ATOM 669 O O . GLY A 1 92 ? 7.761 -10.154 -9.375 1.00 92.25 92 GLY A O 1
ATOM 670 N N . LEU A 1 93 ? 5.751 -9.190 -9.624 1.00 93.81 93 LEU A N 1
ATOM 671 C CA . LEU A 1 93 ? 5.655 -9.445 -11.062 1.00 93.81 93 LEU A CA 1
ATOM 672 C C . LEU A 1 93 ? 6.651 -8.597 -11.859 1.00 93.81 93 LEU A C 1
ATOM 674 O O . LEU A 1 93 ? 7.328 -9.136 -12.730 1.00 93.81 93 LEU A O 1
ATOM 678 N N . LEU A 1 94 ? 6.782 -7.307 -11.537 1.00 90.94 94 LEU A N 1
ATOM 679 C CA . LEU A 1 94 ? 7.745 -6.406 -12.172 1.00 90.94 94 LEU A CA 1
ATOM 680 C C . LEU A 1 94 ? 9.183 -6.914 -11.989 1.00 90.94 94 LEU A C 1
ATOM 682 O O . LEU A 1 94 ? 9.935 -6.960 -12.953 1.00 90.94 94 LEU A O 1
ATOM 686 N N . GLN A 1 95 ? 9.539 -7.374 -10.785 1.00 89.06 95 GLN A N 1
ATOM 687 C CA . GL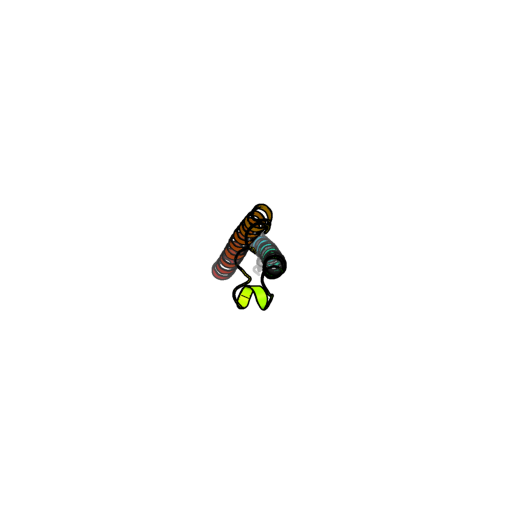N A 1 95 ? 10.857 -7.951 -10.486 1.00 89.06 95 GLN A CA 1
ATOM 688 C C . GLN A 1 95 ? 11.126 -9.287 -11.185 1.00 89.06 95 GLN A C 1
ATOM 690 O O . GLN A 1 95 ? 12.280 -9.664 -11.340 1.00 89.06 95 GLN A O 1
ATOM 695 N N . LYS A 1 96 ? 10.079 -10.036 -11.544 1.00 87.81 96 LYS A N 1
ATOM 696 C CA . LYS A 1 96 ? 10.208 -11.321 -12.242 1.00 87.81 96 LYS A CA 1
ATOM 697 C C . LYS A 1 96 ? 10.290 -11.162 -13.762 1.00 87.81 96 LYS A C 1
ATOM 699 O O . LYS A 1 96 ? 10.820 -12.046 -14.430 1.00 87.81 96 LYS A O 1
ATOM 704 N N . VAL A 1 97 ? 9.650 -10.128 -14.306 1.00 84.88 97 VAL A N 1
ATOM 705 C CA . VAL A 1 97 ? 9.529 -9.896 -15.756 1.00 84.88 97 VAL A CA 1
ATOM 706 C C . VAL A 1 97 ? 10.645 -9.002 -16.289 1.00 84.88 97 VAL A C 1
ATOM 708 O O . VAL A 1 97 ? 11.016 -9.150 -17.453 1.00 84.88 97 VAL A O 1
ATOM 711 N N . SER A 1 98 ? 11.135 -8.080 -15.461 1.00 73.75 98 SER A N 1
ATOM 712 C CA . SER A 1 98 ? 12.278 -7.224 -15.771 1.00 73.75 98 SER A CA 1
ATOM 713 C C . SER A 1 98 ? 13.604 -7.918 -15.494 1.00 73.75 98 SER A C 1
ATOM 715 O O . SER A 1 98 ? 14.581 -7.493 -16.146 1.00 73.75 98 SER A O 1
#

InterPro domains:
  IPR004692 Preprotein translocase SecG subunit [PF03840] (25-93)
  IPR004692 Preprotein translocase SecG subunit [TIGR00810] (24-94)

Foldseek 3Di:
DDDPDDDPVPPPPPVVVVLVVVLVVLVVLLVVLVVVLVVLVVVLVPPQPDVCNVVCVDPPPPDDPPVVVNVVSVVVSVVSVVVSVVSVVVSVVSVVVD

pLDDT: mean 79.66, std 14.77, range [50.06, 96.44]

Sequence (98 aa):
MRSHSTSVGTALSLKDVLVDVLRIILQILLVLTSGFLTLLVLMHKGKGGGLSDMFGGGISSSVGSSGVAERNLNRITVAFALVWAVVIVLLGLLQKVS

Secondary structure (DSSP, 8-state):
-------SSS-S-HHHHHHHHHHHHHHHHHHHHHHHHHHHHHHHHTTS--HHHHTT--TTTTS-S-HHHHHHHHHHHHHHHHHHHHHHHHHHHHHHH-